Protein AF-A0A7L6AT21-F1 (afdb_monomer)

Solvent-accessible surface area (backbone atoms only — not comparable to full-atom values): 8406 Å² total; per-residue (Å²): 130,91,84,73,61,68,51,71,49,71,44,67,56,90,95,39,78,60,32,42,37,38,29,34,73,83,58,40,43,65,58,49,50,53,49,52,52,54,46,62,78,74,44,88,58,79,69,45,45,76,46,75,61,71,58,35,38,32,45,25,42,60,90,68,45,70,42,62,56,50,51,51,53,48,53,56,49,35,74,77,69,45,91,70,95,58,87,66,86,71,94,51,90,72,42,52,64,39,35,56,63,44,60,68,74,69,82,90,69,86,87,86,84,87,83,89,76,86,86,86,75,92,83,67,84,82,84,78,87,132

Secondary structure (DSSP, 8-state):
-----EEEEEEEETTEEEEEEEEETT--HHHHHHHHHHHHHHS--TTEEEEE-SS-EEEEETT--HHHHHHHHHHHHHHHH-S-------SSTTTHHHHHHH----SSS---------S--TTS------

Structure (mmCIF, N/CA/C/O backbone):
data_AF-A0A7L6AT21-F1
#
_entry.id   AF-A0A7L6AT21-F1
#
loop_
_atom_site.group_PDB
_atom_site.id
_atom_site.type_symbol
_atom_site.label_atom_id
_atom_site.label_alt_id
_atom_site.label_comp_id
_atom_site.label_asym_id
_atom_site.label_entity_id
_atom_site.label_seq_id
_atom_site.pdbx_PDB_ins_code
_atom_site.Cartn_x
_atom_site.Cartn_y
_atom_site.Cartn_z
_atom_site.occupancy
_atom_site.B_iso_or_equiv
_atom_site.auth_seq_id
_atom_site.auth_comp_id
_atom_site.auth_asym_id
_atom_site.auth_atom_id
_atom_site.pdbx_PDB_model_num
ATOM 1 N N . MET A 1 1 ? 10.146 -4.171 -23.781 1.00 57.94 1 MET A N 1
ATOM 2 C CA . MET A 1 1 ? 10.476 -4.384 -22.351 1.00 57.94 1 MET A CA 1
ATOM 3 C C . MET A 1 1 ? 11.071 -3.078 -21.830 1.00 57.94 1 MET A C 1
ATOM 5 O O . MET A 1 1 ? 11.949 -2.560 -22.501 1.00 57.94 1 MET A O 1
ATOM 9 N N . LEU A 1 2 ? 10.577 -2.504 -20.726 1.00 75.44 2 LEU A N 1
ATOM 10 C CA . LEU A 1 2 ? 10.875 -1.112 -20.313 1.00 75.44 2 LEU A CA 1
ATOM 11 C C . LEU A 1 2 ? 12.334 -0.845 -19.867 1.00 75.44 2 LEU A C 1
ATOM 13 O O . LEU A 1 2 ? 12.670 0.288 -19.556 1.00 75.44 2 LEU A O 1
ATOM 17 N N . GLY A 1 3 ? 13.202 -1.861 -19.795 1.00 87.38 3 GLY A N 1
ATOM 18 C CA . GLY A 1 3 ? 14.611 -1.690 -19.401 1.00 87.38 3 GLY A CA 1
ATOM 19 C C . GLY A 1 3 ? 14.826 -1.202 -17.959 1.00 87.38 3 GLY A C 1
ATOM 20 O O . GLY A 1 3 ? 15.920 -0.766 -17.614 1.00 87.38 3 GLY A O 1
ATOM 21 N N . LEU A 1 4 ? 13.791 -1.252 -17.115 1.00 91.44 4 LEU A N 1
ATOM 22 C CA . LEU A 1 4 ? 13.830 -0.743 -15.745 1.00 91.44 4 LEU A CA 1
ATOM 23 C C . LEU A 1 4 ? 14.485 -1.753 -14.795 1.00 91.44 4 LEU A C 1
ATOM 25 O O . LEU A 1 4 ? 14.150 -2.937 -14.807 1.00 91.44 4 LEU A O 1
ATOM 29 N N . SER A 1 5 ? 15.363 -1.266 -13.915 1.00 95.62 5 SER A N 1
ATOM 30 C CA . SER A 1 5 ? 15.920 -2.056 -12.810 1.00 95.62 5 SER A CA 1
ATOM 31 C C . SER A 1 5 ? 15.089 -1.842 -11.548 1.00 95.62 5 SER A C 1
ATOM 33 O O . SER A 1 5 ? 15.218 -0.828 -10.853 1.00 95.62 5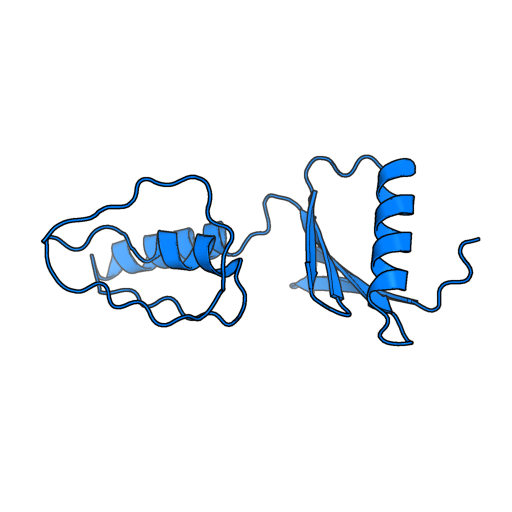 SER A O 1
ATOM 35 N N . LEU A 1 6 ? 14.208 -2.800 -11.267 1.00 96.62 6 LEU A N 1
ATOM 36 C CA . LEU A 1 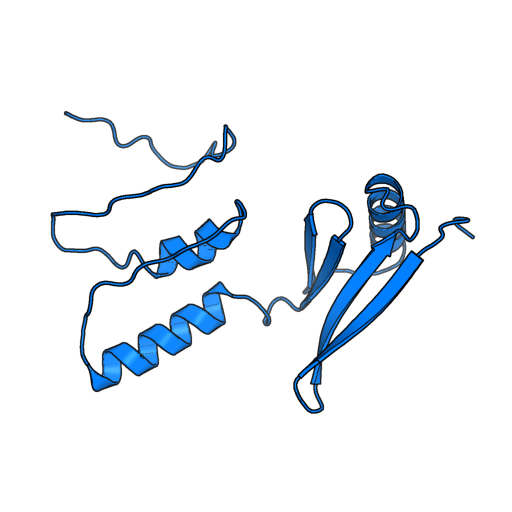6 ? 13.213 -2.721 -10.202 1.00 96.62 6 LEU A CA 1
ATOM 37 C C . LEU A 1 6 ? 13.353 -3.892 -9.229 1.00 96.62 6 LEU A C 1
ATOM 39 O O . LEU A 1 6 ? 13.827 -4.969 -9.586 1.00 96.62 6 LEU A O 1
ATOM 43 N N . ARG A 1 7 ? 12.884 -3.683 -8.003 1.00 97.19 7 ARG A N 1
ATOM 44 C CA . ARG A 1 7 ? 12.583 -4.742 -7.036 1.00 97.19 7 ARG A CA 1
ATOM 45 C C . ARG A 1 7 ? 11.158 -4.547 -6.549 1.00 97.19 7 ARG A C 1
ATOM 47 O O . ARG A 1 7 ? 10.760 -3.419 -6.256 1.00 97.19 7 ARG A O 1
ATOM 54 N N . GLY A 1 8 ? 10.398 -5.625 -6.463 1.00 96.56 8 GLY A N 1
ATOM 55 C CA . GLY A 1 8 ? 9.032 -5.587 -5.969 1.00 96.56 8 GLY A CA 1
ATOM 56 C C . GLY A 1 8 ? 8.712 -6.837 -5.177 1.00 96.56 8 GLY A C 1
ATOM 57 O O . GLY A 1 8 ? 9.289 -7.894 -5.423 1.00 96.56 8 GLY A O 1
ATOM 58 N N . TRP A 1 9 ? 7.831 -6.690 -4.201 1.00 97.56 9 TRP A N 1
ATOM 59 C CA . TRP A 1 9 ? 7.355 -7.789 -3.377 1.00 97.56 9 TRP A CA 1
ATOM 60 C C . TRP A 1 9 ? 5.930 -7.502 -2.919 1.00 97.56 9 TRP A C 1
ATOM 62 O O . TRP A 1 9 ? 5.492 -6.351 -2.851 1.00 97.56 9 TRP A O 1
ATOM 72 N N . LEU A 1 10 ? 5.201 -8.573 -2.633 1.00 96.88 10 LEU A N 1
ATOM 73 C CA . LEU A 1 10 ? 3.952 -8.484 -1.896 1.00 96.88 10 LEU A CA 1
ATOM 74 C C . LEU A 1 10 ? 4.289 -8.349 -0.415 1.00 96.88 10 LEU A C 1
ATOM 76 O O . LEU A 1 10 ? 5.172 -9.038 0.092 1.00 96.88 10 LEU A O 1
ATOM 80 N N . GLU A 1 11 ? 3.594 -7.449 0.257 1.00 96.06 11 GLU A N 1
ATOM 81 C CA . GLU A 1 11 ? 3.644 -7.311 1.703 1.00 96.06 11 GLU A CA 1
ATOM 82 C C . GLU A 1 11 ? 2.605 -8.249 2.300 1.00 96.06 11 GLU A C 1
ATOM 84 O O . GLU A 1 11 ? 1.424 -8.180 1.950 1.00 96.06 11 GLU A O 1
ATOM 89 N N . TRP A 1 12 ? 3.064 -9.146 3.167 1.00 95.00 12 TRP A N 1
ATOM 90 C CA . TRP A 1 12 ? 2.255 -10.215 3.738 1.00 95.00 12 TRP A CA 1
ATOM 91 C C . TRP A 1 12 ? 1.978 -9.952 5.211 1.00 95.00 12 TRP A C 1
ATOM 93 O O . TRP A 1 12 ? 2.850 -9.498 5.954 1.00 95.00 12 TRP A O 1
ATOM 103 N N . VAL A 1 13 ? 0.761 -10.271 5.634 1.00 91.38 13 VAL A N 1
ATOM 104 C CA . VAL A 1 13 ? 0.382 -10.367 7.043 1.00 91.38 13 VAL A CA 1
ATOM 105 C C . VAL A 1 13 ? -0.277 -11.722 7.213 1.00 91.38 13 VAL A C 1
ATOM 107 O O . VAL A 1 13 ? -1.329 -11.966 6.626 1.00 91.38 13 VAL A O 1
ATOM 110 N N . GLU A 1 14 ? 0.363 -12.593 7.993 1.00 93.56 14 GLU A N 1
ATOM 111 C CA . GLU A 1 14 ? -0.020 -14.006 8.089 1.00 93.56 14 GLU A CA 1
ATOM 112 C C . GLU A 1 14 ? -0.102 -14.620 6.677 1.00 93.56 14 GLU A C 1
ATOM 114 O O . GLU A 1 14 ? 0.846 -14.493 5.900 1.00 93.56 14 GLU A O 1
ATOM 119 N N . ASP A 1 15 ? -1.238 -15.219 6.324 1.00 94.88 15 ASP A N 1
ATOM 120 C CA . ASP A 1 15 ? -1.466 -15.865 5.029 1.00 94.88 15 ASP A CA 1
ATOM 121 C C . ASP A 1 15 ? -2.043 -14.913 3.961 1.00 94.88 15 ASP A C 1
ATOM 123 O O . ASP A 1 15 ? -2.390 -15.338 2.856 1.00 94.88 15 ASP A O 1
ATOM 127 N N . TYR A 1 16 ? -2.154 -13.614 4.259 1.00 92.44 16 TYR A N 1
ATOM 128 C CA . TYR A 1 16 ? -2.768 -12.630 3.368 1.00 92.44 16 TYR A CA 1
ATOM 129 C C . TYR A 1 16 ? -1.724 -11.732 2.705 1.00 92.44 16 TYR A C 1
ATOM 131 O O . TYR A 1 16 ? -0.995 -10.996 3.372 1.00 92.44 16 TYR A O 1
ATOM 139 N N . ALA A 1 17 ? -1.717 -11.717 1.371 1.00 93.69 17 ALA A N 1
ATOM 140 C CA . ALA A 1 17 ? -1.032 -10.688 0.597 1.00 93.69 17 ALA A CA 1
ATOM 141 C C . ALA A 1 17 ? -1.833 -9.382 0.678 1.00 93.69 17 ALA A C 1
ATOM 143 O O . ALA A 1 17 ? -2.936 -9.277 0.141 1.00 93.69 17 ALA A O 1
ATOM 144 N N . VAL A 1 18 ? -1.286 -8.386 1.369 1.00 94.50 18 VAL A N 1
ATOM 145 C CA . VAL A 1 18 ? -2.011 -7.165 1.732 1.00 94.50 18 VAL A CA 1
ATOM 146 C C . VAL A 1 18 ? -1.879 -6.089 0.658 1.00 94.50 18 VAL A C 1
ATOM 148 O O . VAL A 1 18 ? -2.864 -5.439 0.313 1.00 94.50 18 VAL A O 1
ATOM 151 N N . TYR A 1 19 ? -0.673 -5.868 0.131 1.00 95.50 19 TYR A N 1
ATOM 152 C CA . TYR A 1 19 ? -0.440 -4.914 -0.955 1.00 95.50 19 TYR A CA 1
ATOM 153 C C . TYR A 1 19 ? 0.864 -5.201 -1.704 1.00 95.50 19 TYR A C 1
ATOM 155 O O . TYR A 1 19 ? 1.760 -5.861 -1.186 1.00 95.50 19 TYR A O 1
ATOM 163 N N . LEU A 1 20 ? 0.983 -4.681 -2.926 1.00 96.62 20 LEU A N 1
ATOM 164 C CA . LEU A 1 20 ? 2.219 -4.730 -3.710 1.00 96.62 20 LEU A CA 1
ATOM 165 C C . LEU A 1 20 ? 3.047 -3.477 -3.441 1.00 96.62 20 LEU A C 1
ATOM 167 O O . LEU A 1 20 ? 2.509 -2.367 -3.464 1.00 96.62 20 LEU A O 1
ATOM 171 N N . VAL A 1 21 ? 4.358 -3.636 -3.276 1.00 97.50 21 VAL A N 1
ATOM 172 C CA . VAL A 1 21 ? 5.313 -2.526 -3.277 1.00 97.50 21 VAL A CA 1
ATOM 173 C C . VAL A 1 21 ? 6.402 -2.756 -4.317 1.00 97.50 21 VAL A C 1
ATOM 175 O O . VAL A 1 21 ? 6.880 -3.870 -4.515 1.00 97.50 21 VAL A O 1
ATOM 178 N N . VAL A 1 22 ? 6.796 -1.680 -4.991 1.00 97.75 22 VAL A N 1
ATOM 179 C CA . VAL A 1 22 ? 7.858 -1.655 -5.992 1.00 97.75 22 VAL A CA 1
ATOM 180 C C . VAL A 1 22 ? 8.776 -0.465 -5.735 1.00 97.75 22 VAL A C 1
ATOM 182 O O . VAL A 1 22 ? 8.332 0.646 -5.428 1.00 97.75 22 VAL A O 1
ATOM 185 N N . LYS A 1 23 ? 10.081 -0.702 -5.869 1.00 97.75 23 LYS A N 1
ATOM 186 C CA . LYS A 1 23 ? 11.139 0.302 -5.746 1.00 97.75 23 LYS A CA 1
ATOM 187 C C . LYS A 1 23 ? 12.108 0.194 -6.920 1.00 97.75 23 LYS A C 1
ATOM 189 O O . LYS A 1 23 ? 12.398 -0.902 -7.396 1.00 97.75 23 LYS A O 1
ATOM 194 N N . SER A 1 24 ? 12.658 1.326 -7.345 1.00 97.25 24 SER A N 1
ATOM 195 C CA . SER A 1 24 ? 13.785 1.374 -8.276 1.00 97.25 24 SER A CA 1
ATOM 196 C C . SER A 1 24 ? 15.073 1.009 -7.544 1.00 97.25 24 SER A C 1
ATOM 198 O O . SER A 1 24 ? 15.337 1.486 -6.429 1.00 97.25 24 SER A O 1
ATOM 200 N N . ASN A 1 25 ? 15.894 0.160 -8.161 1.00 96.75 25 ASN A N 1
ATOM 201 C CA . ASN A 1 25 ? 17.226 -0.177 -7.650 1.00 96.75 25 ASN A CA 1
ATOM 202 C C . ASN A 1 25 ? 18.195 1.001 -7.786 1.00 96.75 25 ASN A C 1
ATOM 204 O O . ASN A 1 25 ? 19.056 1.178 -6.932 1.00 96.75 25 ASN A O 1
ATOM 208 N N . ALA A 1 26 ? 17.984 1.864 -8.782 1.00 94.62 26 ALA A N 1
ATOM 209 C CA . ALA A 1 26 ? 18.725 3.112 -8.948 1.00 94.62 26 ALA A CA 1
ATOM 210 C C . ALA A 1 26 ? 18.202 4.251 -8.048 1.00 94.62 26 ALA A C 1
ATOM 212 O O . ALA A 1 26 ? 18.729 5.356 -8.080 1.00 94.62 26 ALA A O 1
ATOM 213 N N . SER A 1 27 ? 17.154 4.003 -7.254 1.00 92.69 27 SER A N 1
ATOM 214 C CA . SER A 1 27 ? 16.469 5.011 -6.435 1.00 92.69 27 SER A CA 1
ATOM 215 C C . SER A 1 27 ? 15.947 6.225 -7.201 1.00 92.69 27 SER A C 1
ATOM 217 O O . SER A 1 27 ? 15.845 7.312 -6.639 1.00 92.69 27 SER A O 1
ATOM 219 N N . ARG A 1 28 ? 15.553 6.013 -8.460 1.00 92.38 28 ARG A N 1
ATOM 220 C CA . ARG A 1 28 ? 14.973 7.036 -9.335 1.00 92.38 28 ARG A CA 1
ATOM 221 C C . ARG A 1 28 ? 13.443 6.954 -9.325 1.00 92.38 28 ARG A C 1
ATOM 223 O O . ARG A 1 28 ? 12.898 5.945 -9.784 1.00 92.38 28 ARG A O 1
ATOM 230 N N . PRO A 1 29 ? 12.727 7.962 -8.799 1.00 92.50 29 PRO A N 1
ATOM 231 C CA . PRO A 1 29 ? 11.263 7.990 -8.822 1.00 92.50 29 PRO A CA 1
ATOM 232 C C . PRO A 1 29 ? 10.669 7.956 -10.239 1.00 92.50 29 PRO A C 1
ATOM 234 O O . PRO A 1 29 ? 9.556 7.468 -10.427 1.00 92.50 29 PRO A O 1
ATOM 237 N N . GLU A 1 30 ? 11.408 8.426 -11.242 1.00 95.12 30 GLU A N 1
ATOM 238 C CA . GLU A 1 30 ? 11.003 8.457 -12.651 1.00 95.12 30 GLU A CA 1
ATOM 239 C C . GLU A 1 30 ? 10.816 7.041 -13.215 1.00 95.12 30 GLU A C 1
ATOM 241 O O . GLU A 1 30 ? 9.894 6.804 -13.995 1.00 95.12 30 GLU A O 1
ATOM 246 N N . ASP A 1 31 ? 11.632 6.078 -12.769 1.00 95.94 31 ASP A N 1
ATOM 247 C CA . ASP A 1 31 ? 11.473 4.664 -13.135 1.00 95.94 31 ASP A CA 1
ATOM 248 C C . ASP A 1 31 ? 10.111 4.132 -12.648 1.00 95.94 31 ASP A C 1
ATOM 250 O O . ASP A 1 31 ? 9.441 3.360 -13.335 1.00 95.94 31 ASP A O 1
ATOM 254 N N . LEU A 1 32 ? 9.668 4.569 -11.463 1.00 96.88 32 LEU A N 1
ATOM 255 C CA . LEU A 1 32 ? 8.386 4.165 -10.879 1.00 96.88 32 LEU A CA 1
ATOM 256 C C . LEU A 1 32 ? 7.198 4.859 -11.551 1.00 96.88 32 LEU A C 1
ATOM 258 O O . LEU A 1 32 ? 6.132 4.258 -11.673 1.00 96.88 32 LEU A O 1
ATOM 262 N N . GLN A 1 33 ? 7.377 6.096 -12.017 1.00 96.06 33 GLN A N 1
ATOM 263 C CA . GLN A 1 33 ? 6.372 6.795 -12.821 1.00 96.06 33 GLN A CA 1
ATOM 264 C C . GLN A 1 33 ? 6.159 6.107 -14.170 1.00 96.06 33 GLN A C 1
ATOM 266 O O . GLN A 1 33 ? 5.013 5.897 -14.566 1.00 96.06 33 GLN A O 1
ATOM 271 N N . GLN A 1 34 ? 7.245 5.705 -14.838 1.00 96.12 34 GLN A N 1
ATOM 272 C CA . GLN A 1 34 ? 7.17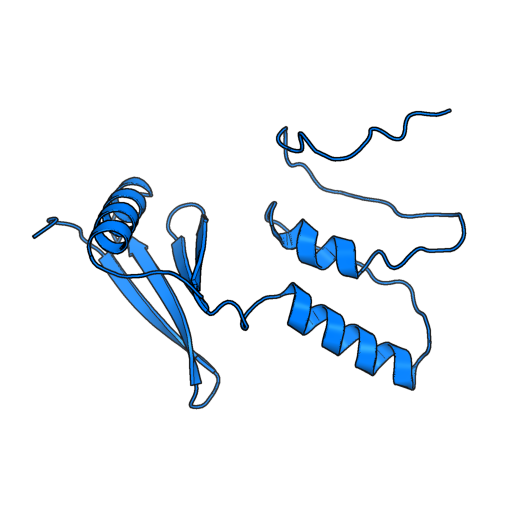8 4.940 -16.086 1.00 96.12 34 GLN A CA 1
ATOM 273 C C . GLN A 1 34 ? 6.488 3.592 -15.878 1.00 96.12 34 GLN A C 1
ATOM 275 O O . GLN A 1 34 ? 5.600 3.232 -16.650 1.00 96.12 34 GLN A O 1
ATOM 280 N N . LEU A 1 35 ? 6.831 2.879 -14.798 1.00 95.81 35 LEU A N 1
ATOM 281 C CA . LEU A 1 35 ? 6.130 1.651 -14.431 1.00 95.81 35 LEU A CA 1
ATOM 282 C C . LEU A 1 35 ? 4.630 1.903 -14.217 1.00 95.81 35 LEU A C 1
ATOM 284 O O . LEU A 1 35 ? 3.809 1.181 -14.771 1.00 95.81 35 LEU A O 1
ATOM 288 N N . LEU A 1 36 ? 4.260 2.914 -13.427 1.00 95.94 36 LEU A N 1
ATOM 289 C CA . LEU A 1 36 ? 2.856 3.216 -13.144 1.00 95.94 36 LEU A CA 1
ATOM 290 C C . LEU A 1 36 ? 2.073 3.563 -14.416 1.00 95.94 36 LEU A C 1
ATOM 292 O O . LEU A 1 36 ? 0.917 3.163 -14.549 1.00 95.94 36 LEU A O 1
ATOM 296 N N . HIS A 1 37 ? 2.685 4.300 -15.341 1.00 95.69 37 HIS A N 1
ATOM 297 C CA . HIS A 1 37 ? 2.070 4.609 -16.625 1.00 95.69 37 HIS A CA 1
ATOM 298 C C . HIS A 1 37 ? 1.785 3.329 -17.419 1.00 95.69 37 HIS A C 1
ATOM 300 O O . HIS A 1 37 ? 0.634 3.091 -17.772 1.00 95.69 37 HIS A O 1
ATOM 306 N N . ALA A 1 38 ? 2.781 2.451 -17.563 1.00 95.50 38 ALA A N 1
ATOM 307 C CA . ALA A 1 38 ? 2.606 1.172 -18.247 1.00 95.50 38 ALA A CA 1
ATOM 308 C C . ALA A 1 38 ? 1.557 0.269 -17.568 1.00 95.50 38 ALA A C 1
ATOM 310 O O . ALA A 1 38 ? 0.764 -0.378 -18.248 1.00 95.50 38 ALA A O 1
ATOM 311 N N . LEU A 1 39 ? 1.503 0.240 -16.229 1.00 94.31 39 LEU A N 1
ATOM 312 C CA . LEU A 1 39 ? 0.488 -0.527 -15.495 1.00 94.31 39 LEU A CA 1
ATOM 313 C C . LEU A 1 39 ? -0.930 -0.015 -15.774 1.00 94.31 39 LEU A C 1
ATOM 315 O O . LEU A 1 39 ? -1.838 -0.818 -15.938 1.00 94.31 39 LEU A O 1
ATOM 319 N N . ARG A 1 40 ? -1.123 1.306 -15.867 1.00 95.06 40 ARG A N 1
ATOM 320 C CA . ARG A 1 40 ? -2.433 1.909 -16.173 1.00 95.06 40 ARG A CA 1
ATOM 321 C C . ARG A 1 40 ? -2.911 1.639 -17.596 1.00 95.06 40 ARG A C 1
ATOM 323 O O . ARG A 1 40 ? -4.111 1.652 -17.831 1.00 95.06 40 ARG A O 1
ATOM 330 N N . GLU A 1 41 ? -1.991 1.440 -18.531 1.00 95.31 41 GLU A N 1
ATOM 331 C CA . GLU A 1 41 ? -2.328 1.101 -19.917 1.00 95.31 41 GLU A CA 1
ATOM 332 C C . GLU A 1 41 ? -2.638 -0.387 -20.102 1.00 95.31 41 GLU A C 1
ATOM 334 O O . GLU A 1 41 ? -3.314 -0.763 -21.055 1.00 95.31 41 GLU A O 1
ATOM 339 N N . THR A 1 42 ? -2.136 -1.238 -19.203 1.00 93.94 42 THR A N 1
ATOM 340 C CA . THR A 1 42 ? -2.192 -2.701 -19.353 1.00 93.94 42 THR A CA 1
ATOM 341 C C . THR A 1 42 ? -3.172 -3.386 -18.409 1.00 93.94 42 THR A C 1
ATOM 343 O O . THR A 1 42 ? -3.642 -4.476 -18.728 1.00 93.94 42 THR A O 1
ATOM 346 N N . LEU A 1 43 ? -3.489 -2.778 -17.265 1.00 94.31 43 LEU A N 1
ATOM 347 C CA . LEU A 1 43 ? -4.329 -3.362 -16.224 1.00 94.31 43 LEU A CA 1
ATOM 348 C C . LEU A 1 43 ? -5.456 -2.406 -15.833 1.00 94.31 43 LEU A C 1
ATOM 350 O O . LEU A 1 43 ? -5.253 -1.196 -15.727 1.00 94.31 43 LEU A O 1
ATOM 354 N N . ASP A 1 44 ? -6.625 -2.969 -15.525 1.00 94.50 44 ASP A N 1
ATOM 355 C CA . ASP A 1 44 ? -7.641 -2.239 -14.774 1.00 94.50 44 ASP A CA 1
ATOM 356 C C . ASP A 1 44 ? -7.200 -2.142 -13.308 1.00 94.50 44 ASP A C 1
ATOM 358 O O . ASP A 1 44 ? -7.080 -3.143 -12.603 1.00 94.50 44 ASP A O 1
ATOM 362 N N . LEU A 1 45 ? -6.915 -0.918 -12.867 1.00 94.50 45 LEU A N 1
ATOM 363 C CA . LEU A 1 45 ? -6.498 -0.617 -11.497 1.00 94.50 45 LEU A CA 1
ATOM 364 C C . LEU A 1 45 ? -7.669 -0.123 -10.632 1.00 94.50 45 LEU A C 1
ATOM 366 O O . LEU A 1 45 ? -7.442 0.410 -9.542 1.00 94.50 45 LEU A O 1
ATOM 370 N N . HIS A 1 46 ? -8.914 -0.263 -11.096 1.00 95.12 46 HIS A N 1
ATOM 371 C CA . HIS A 1 46 ? -10.089 0.004 -10.275 1.00 95.12 46 HIS A CA 1
ATOM 372 C C . HIS A 1 46 ? -10.094 -0.883 -9.016 1.00 95.12 46 HIS A C 1
ATOM 374 O O . HIS A 1 46 ? -9.736 -2.059 -9.053 1.00 95.12 46 HIS A O 1
ATOM 380 N N . GLY A 1 47 ? -10.490 -0.316 -7.874 1.00 94.12 47 GLY A N 1
ATOM 381 C CA . GLY A 1 47 ? -10.439 -1.004 -6.580 1.00 94.12 47 GLY A CA 1
ATOM 382 C C . GLY A 1 47 ? -9.059 -0.996 -5.912 1.00 94.12 47 GLY A C 1
ATOM 383 O O . GLY A 1 47 ? -8.911 -1.559 -4.823 1.00 94.12 47 GLY A O 1
ATOM 384 N N . PHE A 1 48 ? -8.056 -0.368 -6.538 1.00 94.50 48 PHE A N 1
ATOM 385 C CA . PHE A 1 48 ? -6.738 -0.161 -5.953 1.00 94.50 48 PHE A CA 1
ATOM 386 C C . PHE A 1 48 ? -6.439 1.320 -5.735 1.00 94.50 48 PHE A C 1
ATOM 388 O O . PHE A 1 48 ? -6.443 2.156 -6.642 1.00 94.50 48 PHE A O 1
ATOM 395 N N . TYR A 1 49 ? -6.019 1.621 -4.519 1.00 92.19 49 TYR A N 1
ATOM 396 C CA . TYR A 1 49 ? -5.367 2.856 -4.170 1.00 92.19 49 TYR A CA 1
ATOM 397 C C . TYR A 1 49 ? -3.867 2.794 -4.491 1.00 92.19 49 TYR A C 1
ATOM 399 O O . TYR A 1 49 ? -3.113 1.964 -3.980 1.00 92.19 49 TYR A O 1
ATOM 407 N N . ILE A 1 50 ? -3.412 3.745 -5.303 1.00 94.25 50 ILE A N 1
ATOM 408 C CA . ILE A 1 50 ? -2.011 3.861 -5.711 1.00 94.25 50 ILE A CA 1
ATOM 409 C C . ILE A 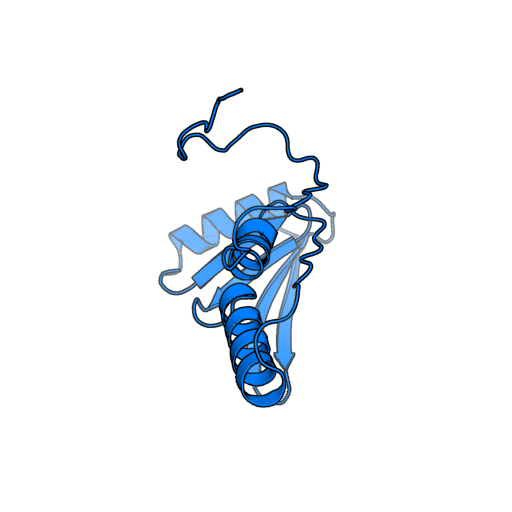1 50 ? -1.317 4.915 -4.847 1.00 94.25 50 ILE A C 1
ATOM 411 O O . ILE A 1 50 ? -1.694 6.094 -4.830 1.00 94.25 50 ILE A O 1
ATOM 415 N N . HIS A 1 51 ? -0.268 4.502 -4.141 1.00 91.62 51 HIS A N 1
ATOM 416 C CA . HIS A 1 51 ? 0.575 5.366 -3.329 1.00 91.62 51 HIS A CA 1
ATOM 417 C C . HIS A 1 51 ? 1.972 5.481 -3.932 1.00 91.62 51 HIS A C 1
ATOM 419 O O . HIS A 1 51 ? 2.654 4.481 -4.112 1.00 91.62 51 HIS A O 1
ATOM 425 N N . MET A 1 52 ? 2.432 6.705 -4.183 1.00 91.00 52 MET A N 1
ATOM 426 C CA . MET A 1 52 ? 3.795 6.960 -4.636 1.00 91.00 52 MET A CA 1
ATOM 427 C C . MET A 1 52 ? 4.426 8.058 -3.782 1.00 91.00 52 MET A C 1
ATOM 429 O O . MET A 1 52 ? 3.826 9.120 -3.603 1.00 91.00 52 MET A O 1
ATOM 433 N N . ASN A 1 53 ? 5.611 7.790 -3.234 1.00 88.94 53 ASN A N 1
ATOM 434 C CA . ASN A 1 53 ? 6.379 8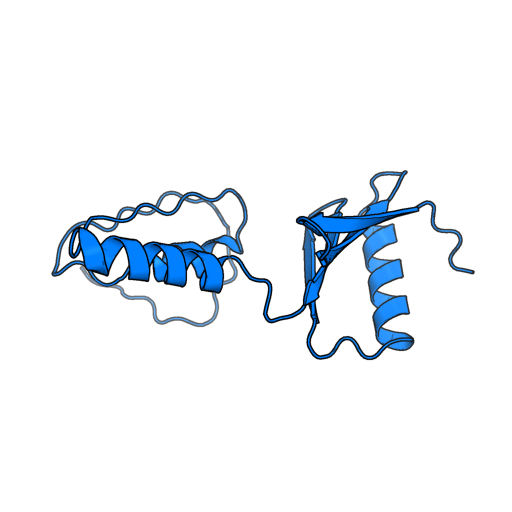.750 -2.444 1.00 88.94 53 ASN A CA 1
ATOM 435 C C . ASN A 1 53 ? 7.882 8.455 -2.560 1.00 88.94 53 ASN A C 1
ATOM 437 O O . ASN A 1 53 ? 8.362 7.465 -2.007 1.00 88.94 53 ASN A O 1
ATOM 441 N N . GLY A 1 54 ? 8.621 9.304 -3.278 1.00 91.50 54 GLY A N 1
ATOM 442 C CA . GLY A 1 54 ? 10.036 9.069 -3.571 1.00 91.50 54 GLY A CA 1
ATOM 443 C C . GLY A 1 54 ? 10.260 7.714 -4.253 1.00 91.50 54 GLY A C 1
ATOM 444 O O . GLY A 1 54 ? 9.519 7.337 -5.159 1.00 91.50 54 GLY A O 1
ATOM 445 N N . ASN A 1 55 ? 11.254 6.953 -3.786 1.00 95.44 55 ASN A N 1
ATOM 446 C CA . ASN A 1 55 ? 11.547 5.602 -4.274 1.00 95.44 55 ASN A CA 1
ATOM 447 C C . ASN A 1 55 ? 10.612 4.532 -3.666 1.00 95.44 55 ASN A C 1
ATOM 449 O O . ASN A 1 55 ? 11.068 3.552 -3.067 1.00 95.44 55 ASN A O 1
ATOM 453 N N . ASN A 1 56 ? 9.301 4.750 -3.746 1.00 95.56 56 ASN A N 1
ATOM 454 C CA . ASN A 1 56 ? 8.303 3.811 -3.249 1.00 95.56 56 ASN A CA 1
ATOM 455 C C . ASN A 1 56 ? 6.989 3.962 -4.017 1.00 95.56 56 ASN A C 1
ATOM 457 O O . ASN A 1 56 ? 6.291 4.962 -3.843 1.00 95.56 56 ASN A O 1
ATOM 461 N N . LEU A 1 57 ? 6.636 2.952 -4.810 1.00 96.81 57 LEU A N 1
ATOM 462 C CA . LEU A 1 57 ? 5.327 2.791 -5.438 1.00 96.81 57 LEU A CA 1
ATOM 463 C C . LEU A 1 57 ? 4.614 1.627 -4.753 1.00 96.81 57 LEU A C 1
ATOM 465 O O . LEU A 1 57 ? 5.179 0.546 -4.655 1.00 96.81 57 LEU A O 1
ATOM 469 N N . ALA A 1 58 ? 3.393 1.834 -4.279 1.00 96.38 58 ALA A N 1
ATOM 470 C CA . ALA A 1 58 ? 2.580 0.795 -3.671 1.00 96.38 58 ALA A CA 1
ATOM 471 C C . ALA A 1 58 ? 1.171 0.786 -4.265 1.00 96.38 58 ALA A C 1
ATOM 473 O O . ALA A 1 58 ? 0.579 1.845 -4.483 1.00 96.38 58 ALA A O 1
ATOM 474 N N . LEU A 1 59 ? 0.648 -0.411 -4.515 1.00 96.12 59 LEU A N 1
ATOM 475 C CA . LEU A 1 59 ? -0.717 -0.650 -4.971 1.00 96.12 59 LEU A CA 1
ATOM 476 C C . LEU A 1 59 ? -1.441 -1.390 -3.850 1.00 96.12 59 LEU A C 1
ATOM 478 O O . LEU A 1 59 ? -1.126 -2.545 -3.563 1.00 96.12 59 LEU A O 1
ATOM 482 N N . LEU A 1 60 ? -2.370 -0.700 -3.196 1.00 94.94 60 LEU A N 1
ATOM 483 C CA . LEU A 1 60 ? -3.133 -1.203 -2.063 1.00 94.94 60 LEU A CA 1
ATOM 484 C C . LEU A 1 60 ? -4.581 -1.423 -2.507 1.00 94.94 60 LEU A C 1
ATOM 486 O O . LEU A 1 60 ? -5.144 -0.507 -3.096 1.00 94.94 60 LEU A O 1
ATOM 490 N N . PRO A 1 61 ? -5.217 -2.561 -2.210 1.00 94.38 61 PRO A N 1
ATOM 491 C CA . PRO A 1 61 ? -6.661 -2.696 -2.376 1.00 94.38 61 PRO A CA 1
ATOM 492 C C . PRO A 1 61 ? -7.406 -1.652 -1.527 1.00 94.38 61 PRO A C 1
ATOM 494 O O . PRO A 1 61 ? -7.009 -1.392 -0.390 1.00 94.38 61 PRO A O 1
ATOM 497 N N . ASP A 1 62 ? -8.506 -1.089 -2.028 1.00 91.38 62 ASP A N 1
ATOM 498 C CA . ASP A 1 62 ? -9.289 -0.048 -1.334 1.00 91.38 62 ASP A CA 1
ATOM 499 C C . ASP A 1 62 ? -9.692 -0.388 0.123 1.00 91.38 62 ASP A C 1
ATOM 501 O O . ASP A 1 62 ? -9.637 0.503 0.988 1.00 91.38 62 ASP A O 1
ATOM 505 N N . PRO A 1 63 ? -10.041 -1.650 0.464 1.00 90.25 63 PRO A N 1
ATOM 506 C CA . PRO A 1 63 ? -10.323 -2.029 1.850 1.00 90.25 63 PRO A CA 1
ATOM 507 C C . PRO A 1 63 ? -9.129 -1.836 2.800 1.00 90.25 63 PRO A C 1
ATOM 509 O O . PRO A 1 63 ? -9.318 -1.592 3.994 1.00 90.25 63 PRO A O 1
ATOM 512 N N . VAL A 1 64 ? -7.897 -1.901 2.289 1.00 90.06 64 VAL A N 1
ATOM 513 C CA . VAL A 1 64 ? -6.667 -1.755 3.073 1.00 90.06 64 VAL A CA 1
ATOM 514 C C . VAL A 1 64 ? -6.306 -0.277 3.186 1.00 90.06 64 VAL A C 1
ATOM 516 O O . VAL A 1 64 ? -5.553 0.282 2.387 1.00 90.06 64 VAL A O 1
ATOM 519 N N . ASN A 1 65 ? -6.805 0.390 4.228 1.00 87.38 65 ASN A N 1
ATOM 520 C CA . ASN A 1 65 ? -6.428 1.775 4.494 1.00 87.38 65 ASN A CA 1
ATOM 521 C C . ASN A 1 65 ? -6.328 2.111 5.989 1.00 87.38 65 ASN A C 1
ATOM 523 O O . ASN A 1 65 ? -7.070 1.617 6.839 1.00 87.38 65 ASN A O 1
ATOM 527 N N . LYS A 1 66 ? -5.401 3.025 6.307 1.00 84.56 66 LYS A N 1
ATOM 528 C CA . LYS A 1 66 ? -5.107 3.442 7.689 1.00 84.56 66 LYS A CA 1
ATOM 529 C C . LYS A 1 66 ? -6.299 4.105 8.379 1.00 84.56 66 LYS A C 1
ATOM 531 O O . LYS A 1 66 ? -6.417 4.005 9.594 1.00 84.56 66 LYS A O 1
ATOM 536 N N . ARG A 1 67 ? -7.170 4.789 7.628 1.00 84.25 67 ARG A N 1
ATOM 537 C CA . ARG A 1 67 ? -8.357 5.455 8.183 1.00 84.25 67 ARG A CA 1
ATOM 538 C C . ARG A 1 67 ? -9.331 4.427 8.760 1.00 84.25 67 ARG A C 1
ATOM 540 O O . ARG A 1 67 ? -9.765 4.607 9.891 1.00 84.25 67 ARG A O 1
ATOM 547 N N . ALA A 1 68 ? -9.648 3.373 8.010 1.00 86.56 68 ALA A N 1
ATOM 548 C CA . ALA A 1 68 ? -10.559 2.319 8.446 1.00 86.56 68 ALA A CA 1
ATOM 549 C C . ALA A 1 68 ? -10.017 1.590 9.684 1.00 86.56 68 ALA A C 1
ATOM 551 O O . ALA A 1 68 ? -10.730 1.453 10.675 1.00 86.56 68 ALA A O 1
ATOM 552 N N . ALA A 1 69 ? -8.730 1.226 9.672 1.00 88.75 69 ALA A N 1
ATOM 553 C CA . ALA A 1 69 ? -8.082 0.598 10.823 1.00 88.75 69 ALA A CA 1
ATOM 554 C C . ALA A 1 69 ? -8.135 1.488 12.080 1.00 88.75 69 ALA A C 1
ATOM 556 O O . ALA A 1 69 ? -8.490 1.029 13.164 1.00 88.75 69 ALA A O 1
ATOM 557 N N . ALA A 1 70 ? -7.843 2.782 11.937 1.00 88.19 70 ALA A N 1
ATOM 558 C CA . ALA A 1 70 ? -7.894 3.735 13.044 1.00 88.19 70 ALA A CA 1
ATOM 559 C C . ALA A 1 70 ? -9.303 3.943 13.595 1.00 88.19 70 ALA A C 1
ATOM 561 O O . ALA A 1 70 ? -9.485 4.009 14.809 1.00 88.19 70 ALA A O 1
ATOM 562 N N . ALA A 1 71 ? -10.294 4.037 12.704 1.00 87.94 71 ALA A N 1
ATOM 563 C CA . ALA A 1 71 ? -11.691 4.169 13.084 1.00 87.94 71 ALA A CA 1
ATOM 564 C C . ALA A 1 71 ? -12.150 2.961 13.911 1.00 87.94 71 ALA A C 1
ATOM 566 O O . ALA A 1 71 ? -12.826 3.138 14.922 1.00 87.94 71 ALA A O 1
ATOM 567 N N . GLU A 1 72 ? -11.731 1.750 13.537 1.00 92.56 72 GLU A N 1
ATOM 568 C CA . GLU A 1 72 ? -12.065 0.538 14.284 1.00 92.56 72 GLU A CA 1
ATOM 569 C C . GLU A 1 72 ? -11.375 0.486 15.653 1.00 92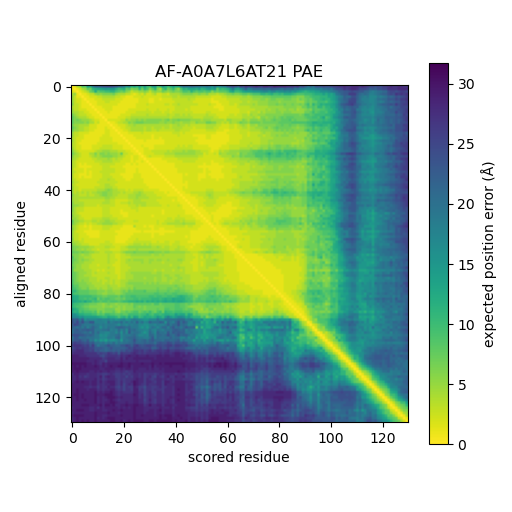.56 72 GLU A C 1
ATOM 571 O O . GLU A 1 72 ? -12.020 0.168 16.655 1.00 92.56 72 GLU A O 1
ATOM 576 N N . ILE A 1 73 ? -10.092 0.857 15.727 1.00 91.81 73 ILE A N 1
ATOM 577 C CA . ILE A 1 73 ? -9.373 0.967 17.006 1.00 91.81 73 ILE A CA 1
ATOM 578 C C . ILE A 1 73 ? -10.082 1.965 17.925 1.00 91.81 73 ILE A C 1
ATOM 580 O O . ILE A 1 73 ? -10.349 1.655 19.087 1.00 91.81 73 ILE A O 1
ATOM 584 N N . LEU A 1 74 ? -10.442 3.140 17.401 1.00 90.81 74 LEU A N 1
ATOM 585 C CA . LEU A 1 74 ? -11.134 4.165 18.173 1.00 90.81 74 LEU A CA 1
ATOM 586 C C . LEU A 1 74 ? -12.519 3.691 18.621 1.00 90.81 74 LEU A C 1
ATOM 588 O O . LEU A 1 74 ? -12.874 3.879 19.781 1.00 90.81 74 LEU A O 1
ATOM 592 N N . ARG A 1 75 ? -13.279 3.020 17.748 1.00 93.62 75 ARG A N 1
ATOM 593 C CA . ARG A 1 75 ? -14.593 2.457 18.086 1.00 93.62 75 ARG A CA 1
ATOM 594 C C . ARG A 1 75 ? -14.495 1.469 19.251 1.00 93.62 75 ARG A C 1
ATOM 596 O O . ARG A 1 75 ? -15.270 1.579 20.200 1.00 93.62 75 ARG A O 1
ATOM 603 N N . ARG A 1 76 ? -13.539 0.532 19.201 1.00 94.62 76 ARG A N 1
ATOM 604 C CA . ARG A 1 76 ? -13.302 -0.448 20.279 1.00 94.62 76 ARG A CA 1
ATOM 605 C C . ARG A 1 76 ? -12.878 0.235 21.573 1.00 94.62 76 ARG A C 1
ATOM 607 O O . ARG A 1 76 ? -13.429 -0.064 22.626 1.00 94.62 76 ARG A O 1
ATOM 614 N N . HIS A 1 77 ? -11.953 1.187 21.487 1.00 93.06 77 HIS A N 1
ATOM 615 C CA . HIS A 1 77 ? -11.482 1.932 22.648 1.00 93.06 77 HIS A CA 1
ATOM 616 C C . HIS A 1 77 ? -12.613 2.739 23.302 1.00 93.06 77 HIS A C 1
ATOM 618 O O . HIS A 1 77 ? -12.782 2.706 24.519 1.00 93.06 77 HIS A O 1
ATOM 624 N N . THR A 1 78 ? -13.424 3.441 22.506 1.00 93.06 78 THR A N 1
ATOM 625 C CA . THR A 1 78 ? -14.554 4.233 23.005 1.00 93.06 78 THR A CA 1
ATOM 626 C C . THR A 1 78 ? -15.632 3.373 23.654 1.00 93.06 78 THR A C 1
ATOM 628 O O . THR A 1 78 ? -16.239 3.818 24.625 1.00 93.06 78 THR A O 1
ATOM 631 N N . ALA A 1 79 ? -15.847 2.143 23.182 1.00 95.00 79 ALA A N 1
ATOM 632 C CA . ALA A 1 79 ? -16.799 1.225 23.805 1.00 95.00 79 ALA A CA 1
ATOM 633 C C . ALA A 1 79 ? -16.404 0.829 25.242 1.00 95.00 79 ALA A C 1
ATOM 635 O O . ALA A 1 79 ? -17.284 0.587 26.061 1.00 95.00 79 ALA A O 1
ATOM 636 N N . VAL A 1 80 ? -15.103 0.786 25.551 1.00 96.94 80 VAL A N 1
ATOM 637 C CA . VAL A 1 80 ? -14.591 0.380 26.873 1.00 96.94 80 VAL A CA 1
ATOM 638 C C . VAL A 1 80 ? -14.329 1.582 27.784 1.00 96.94 80 VAL A C 1
ATOM 640 O O . VAL A 1 80 ? -14.616 1.530 28.976 1.00 96.94 80 VAL A O 1
ATOM 643 N N . HIS A 1 81 ? -13.796 2.675 27.235 1.00 93.44 81 HIS A N 1
ATOM 644 C CA . HIS A 1 81 ? -13.269 3.801 28.019 1.00 93.44 81 HIS A CA 1
ATOM 645 C C . HIS A 1 81 ? -14.047 5.110 27.830 1.00 93.44 81 HIS A C 1
ATOM 647 O O . HIS A 1 81 ? -13.700 6.129 28.425 1.00 93.44 81 HIS A O 1
ATOM 653 N N . GLY A 1 82 ? -15.080 5.117 26.985 1.00 90.69 82 GLY A N 1
ATOM 654 C CA . GLY A 1 82 ? -15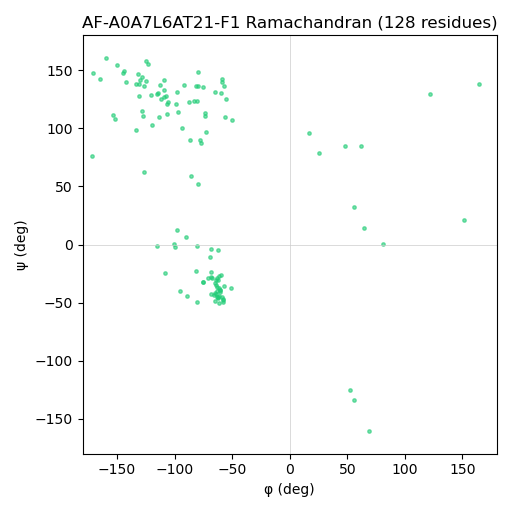.771 6.342 26.599 1.00 90.69 82 GLY A CA 1
ATOM 655 C C . GLY A 1 82 ? -14.904 7.258 25.728 1.00 90.69 82 GLY A C 1
ATOM 656 O O . GLY A 1 82 ? -13.950 6.840 25.065 1.00 90.69 82 GLY A O 1
ATOM 657 N N . ARG A 1 83 ? -15.272 8.540 25.664 1.00 88.50 83 ARG A N 1
ATOM 658 C CA . ARG A 1 83 ? -14.572 9.524 24.827 1.00 88.50 83 ARG A CA 1
ATOM 659 C C . ARG A 1 83 ? -13.311 10.018 25.530 1.00 88.50 83 ARG A C 1
ATOM 661 O O . ARG A 1 83 ? -13.401 10.602 26.604 1.00 88.50 83 ARG A O 1
ATOM 668 N N . VAL A 1 84 ? -12.165 9.867 24.872 1.00 85.44 84 VAL A N 1
ATOM 669 C CA . VAL A 1 84 ? -10.865 10.373 25.335 1.00 85.44 84 VAL A CA 1
ATOM 670 C C . VAL A 1 84 ? -10.227 11.271 24.270 1.00 85.44 84 VAL A C 1
ATOM 672 O O . VAL A 1 84 ? -10.583 11.156 23.093 1.00 85.44 84 VAL A O 1
ATOM 675 N N . PRO A 1 85 ? -9.295 12.166 24.641 1.00 84.94 85 PRO A N 1
ATOM 676 C CA . PRO A 1 85 ? -8.475 12.879 23.668 1.00 84.94 85 PRO A CA 1
ATOM 677 C C . PRO A 1 85 ? -7.705 11.905 22.766 1.00 84.94 85 PRO A C 1
ATOM 679 O O . PRO A 1 85 ? -7.126 10.934 23.250 1.00 84.94 85 PRO A O 1
ATOM 682 N N . VAL A 1 86 ? -7.677 12.178 21.460 1.00 82.69 86 VAL A N 1
ATOM 683 C CA . VAL A 1 86 ? -6.953 11.371 20.468 1.00 82.69 86 VAL A CA 1
ATOM 684 C C . VAL A 1 86 ? -5.922 12.251 19.774 1.00 82.69 86 VAL A C 1
ATOM 686 O O . VAL A 1 86 ? -6.254 13.316 19.255 1.00 82.69 86 VAL A O 1
ATOM 689 N N . PHE A 1 87 ? -4.675 11.788 19.733 1.00 81.31 87 PHE A N 1
ATOM 690 C CA . PHE A 1 87 ? -3.583 12.467 19.042 1.00 81.31 87 PHE A CA 1
ATOM 691 C C . PHE A 1 87 ? -3.220 11.700 17.771 1.00 81.31 87 PHE A C 1
ATOM 693 O O . PHE A 1 87 ? -2.975 10.496 17.809 1.00 81.31 87 PHE A O 1
ATOM 700 N N . GLY A 1 88 ? -3.187 12.397 16.635 1.00 78.19 88 GLY A N 1
ATOM 701 C CA . GLY A 1 88 ? -2.738 11.842 15.361 1.00 78.19 88 GLY A CA 1
ATOM 702 C C . GLY A 1 88 ? -1.366 12.391 14.986 1.00 78.19 88 GLY A C 1
ATOM 703 O O . GLY A 1 88 ? -1.219 13.601 14.830 1.00 78.19 88 GLY A O 1
ATOM 704 N N . LEU A 1 89 ? -0.377 11.512 14.814 1.00 78.75 89 LEU A N 1
ATOM 705 C CA . LEU A 1 89 ? 0.982 11.874 14.407 1.00 78.75 89 LEU A CA 1
ATOM 706 C C . LEU A 1 89 ? 1.284 11.333 13.011 1.00 78.75 89 LEU A C 1
ATOM 708 O O . LEU A 1 89 ? 0.958 10.188 12.690 1.00 78.75 89 LEU A O 1
ATOM 712 N N . GLY A 1 90 ? 1.931 12.149 12.179 1.00 65.56 90 GLY A N 1
ATOM 713 C CA . GLY A 1 90 ? 2.273 11.736 10.831 1.00 65.56 90 GLY A CA 1
ATOM 714 C C . GLY A 1 90 ? 3.305 12.595 10.122 1.00 65.56 90 GLY A C 1
ATOM 715 O O . GLY A 1 90 ? 3.281 13.812 10.224 1.00 65.56 90 GLY A O 1
ATOM 716 N N . ILE A 1 91 ? 4.166 11.938 9.344 1.00 62.81 91 ILE A N 1
ATOM 717 C CA . ILE A 1 91 ? 5.255 12.558 8.572 1.00 62.81 91 ILE A CA 1
ATOM 718 C C . ILE A 1 91 ? 4.939 12.744 7.077 1.00 62.81 91 ILE A C 1
ATOM 720 O O . ILE A 1 91 ? 5.778 13.217 6.322 1.00 62.81 91 ILE A O 1
ATOM 724 N N . ALA A 1 92 ? 3.746 12.354 6.617 1.00 57.88 92 ALA A N 1
ATOM 725 C CA . ALA A 1 92 ? 3.359 12.419 5.208 1.00 57.88 92 ALA A CA 1
ATOM 726 C C . ALA A 1 92 ? 1.994 13.095 5.041 1.00 57.88 92 ALA A C 1
ATOM 728 O O . ALA A 1 92 ? 1.063 12.813 5.803 1.00 57.88 92 ALA A O 1
ATOM 729 N N . CYS A 1 93 ? 1.833 13.911 3.990 1.00 53.12 93 CYS A N 1
ATOM 730 C CA . CYS A 1 93 ? 0.618 14.708 3.766 1.00 53.12 93 CYS A CA 1
ATOM 731 C C . CYS A 1 93 ? -0.675 13.878 3.567 1.00 53.12 93 CYS A C 1
ATOM 733 O O . CYS A 1 93 ? -1.757 14.441 3.493 1.00 53.12 93 CYS A O 1
ATOM 735 N N . ARG A 1 94 ? -0.622 12.538 3.516 1.00 50.88 94 ARG A N 1
ATOM 736 C CA . ARG A 1 94 ? -1.821 11.671 3.454 1.00 50.88 94 ARG A CA 1
ATOM 737 C C . ARG A 1 94 ? -2.242 11.054 4.788 1.00 50.88 94 ARG A C 1
ATOM 739 O O . ARG A 1 94 ? -3.305 10.445 4.865 1.00 50.88 94 ARG A O 1
ATOM 746 N N . ILE A 1 95 ? -1.496 11.301 5.865 1.00 55.22 95 ILE A N 1
ATOM 747 C CA . ILE A 1 95 ? -1.940 10.975 7.232 1.00 55.22 95 ILE A CA 1
ATOM 748 C C . ILE A 1 95 ? -3.100 11.887 7.670 1.00 55.22 95 ILE A C 1
ATOM 750 O O . ILE A 1 95 ? -3.814 11.583 8.614 1.00 55.22 95 ILE A O 1
ATOM 754 N N . TRP A 1 96 ? -3.400 12.940 6.911 1.00 49.34 96 TRP A N 1
ATOM 755 C CA . TRP A 1 96 ? -4.514 13.852 7.157 1.00 49.34 96 TRP A CA 1
ATOM 756 C C . TRP A 1 96 ? -5.860 13.129 7.216 1.00 49.34 96 TRP A C 1
ATOM 758 O O . TRP A 1 96 ? -6.690 13.457 8.051 1.00 49.34 96 TRP A O 1
ATOM 768 N N . ALA A 1 97 ? -6.061 12.089 6.403 1.00 50.12 97 ALA A N 1
ATOM 769 C CA . ALA A 1 97 ? -7.273 11.273 6.433 1.00 50.12 97 ALA A CA 1
ATOM 770 C C . ALA A 1 97 ? -7.426 10.438 7.720 1.00 50.12 97 ALA A C 1
ATOM 772 O O . ALA A 1 97 ? -8.557 10.150 8.111 1.00 50.12 97 ALA A O 1
ATOM 773 N N . PHE A 1 98 ? -6.307 10.064 8.350 1.00 50.28 98 PHE A N 1
ATOM 774 C CA . PHE A 1 98 ? -6.229 9.393 9.650 1.00 50.28 98 PHE A CA 1
ATOM 775 C C . PHE A 1 98 ? -6.377 10.412 10.791 1.00 50.28 98 PHE A C 1
ATOM 777 O O . PHE A 1 98 ? -7.248 10.257 11.643 1.00 50.28 98 PHE A O 1
ATOM 784 N N . CYS A 1 99 ? -5.618 11.513 10.759 1.00 51.91 99 CYS A N 1
ATOM 785 C CA . CYS A 1 99 ? -5.693 12.574 11.766 1.00 51.91 99 CYS A CA 1
ATOM 786 C C . CYS A 1 99 ? -7.065 13.258 11.795 1.00 51.91 99 CYS A C 1
ATOM 788 O O . CYS A 1 99 ? -7.563 13.564 12.869 1.00 51.91 99 CYS A O 1
ATOM 790 N N . ALA A 1 100 ? -7.725 13.443 10.649 1.00 50.75 100 ALA A N 1
ATOM 791 C CA . ALA A 1 100 ? -9.082 13.986 10.598 1.00 50.75 100 ALA A CA 1
ATOM 792 C C . ALA A 1 100 ? -10.107 13.076 11.298 1.00 50.75 100 ALA A C 1
ATOM 794 O O . ALA A 1 100 ? -11.091 13.576 11.830 1.00 50.75 100 ALA A O 1
ATOM 795 N N . CYS A 1 101 ? -9.869 11.759 11.340 1.00 42.25 101 CYS A N 1
ATOM 796 C CA . CYS A 1 101 ? -10.723 10.807 12.055 1.00 42.25 101 CYS A CA 1
ATOM 797 C C . CYS A 1 101 ? -10.510 10.884 13.581 1.00 42.25 101 CYS A C 1
ATOM 799 O O . CYS A 1 101 ? -11.464 10.749 14.342 1.00 42.25 101 CYS A O 1
ATOM 801 N N . ALA A 1 102 ? -9.286 11.197 14.025 1.00 40.59 102 ALA A N 1
ATOM 802 C CA . ALA A 1 102 ? -8.975 11.489 15.428 1.00 40.59 102 ALA A CA 1
ATOM 803 C C . ALA A 1 102 ? -9.600 12.810 15.926 1.00 40.59 102 ALA A C 1
ATOM 805 O O . ALA A 1 102 ? -9.864 12.960 17.117 1.00 40.59 102 ALA A O 1
ATOM 806 N N . ILE A 1 103 ? -9.905 13.754 15.026 1.00 44.00 103 ILE A N 1
ATOM 807 C CA . ILE A 1 103 ? -10.595 15.014 15.346 1.00 44.00 103 ILE A CA 1
ATOM 808 C C . ILE A 1 103 ? -12.117 14.783 15.333 1.00 44.00 103 ILE A C 1
ATOM 810 O O . ILE A 1 103 ? -12.880 15.417 14.604 1.00 44.00 103 ILE A O 1
ATOM 814 N N . LEU A 1 104 ? -12.610 13.868 16.166 1.00 33.38 104 LEU A N 1
ATOM 815 C CA . LEU A 1 104 ? -14.037 13.821 16.487 1.00 33.38 104 LEU A CA 1
ATOM 816 C C . LEU A 1 104 ? -14.349 14.942 17.485 1.00 33.38 104 LEU A C 1
ATOM 818 O O . LEU A 1 104 ? -14.307 14.728 18.694 1.00 33.38 104 LEU A O 1
ATOM 822 N N . ARG A 1 105 ? -14.641 16.140 16.946 1.00 33.19 105 ARG A N 1
ATOM 823 C CA . ARG A 1 105 ? -15.185 17.349 17.610 1.00 33.19 105 ARG A CA 1
ATOM 824 C C . ARG A 1 105 ? -15.057 17.340 19.145 1.00 33.19 105 ARG A C 1
ATOM 826 O O . ARG A 1 105 ? -15.963 16.839 19.822 1.00 33.19 105 ARG A O 1
ATOM 833 N N . PRO A 1 106 ? -14.008 17.958 19.710 1.00 32.25 106 PRO A N 1
ATOM 834 C CA . PRO A 1 106 ? -14.083 18.435 21.075 1.00 32.25 106 PRO A CA 1
ATOM 835 C C . PRO A 1 106 ? -15.142 19.537 21.099 1.00 32.25 106 PRO A C 1
ATOM 837 O O . PRO A 1 106 ? -15.138 20.448 20.264 1.00 32.25 106 PRO A O 1
ATOM 840 N N . SER A 1 107 ? -16.066 19.470 22.048 1.00 33.00 107 SER A N 1
ATOM 841 C CA . SER A 1 107 ? -16.799 20.651 22.482 1.00 33.00 107 SER A CA 1
ATOM 842 C C . SER A 1 107 ? -15.779 21.751 22.788 1.00 33.00 107 SER A C 1
ATOM 844 O O . SER A 1 107 ? -15.031 21.636 23.750 1.00 33.00 107 SER A O 1
ATOM 846 N N . ARG A 1 108 ? -15.709 22.765 21.918 1.00 34.19 108 ARG A N 1
ATOM 847 C CA . ARG A 1 108 ? -15.059 24.072 22.114 1.00 34.19 108 ARG A CA 1
ATOM 848 C C . ARG A 1 108 ? -13.910 24.086 23.138 1.00 34.19 108 ARG A C 1
ATOM 850 O O . ARG A 1 108 ? -14.114 24.571 24.248 1.00 34.19 108 ARG A O 1
ATOM 857 N N . ARG A 1 109 ? -12.721 23.618 22.744 1.00 35.16 109 ARG A N 1
ATOM 858 C CA . ARG A 1 109 ? -11.384 24.168 23.073 1.00 35.16 109 ARG A CA 1
ATOM 859 C C . ARG A 1 109 ? -10.313 23.114 22.753 1.00 35.16 109 ARG A C 1
ATOM 861 O O . ARG A 1 109 ? -10.511 21.933 22.992 1.00 35.16 109 ARG A O 1
ATOM 868 N N . THR A 1 110 ? -9.218 23.590 22.159 1.00 33.19 110 THR A N 1
ATOM 869 C CA . THR A 1 110 ? -7.948 22.897 21.867 1.00 33.19 110 THR A CA 1
ATOM 870 C C . THR A 1 110 ? -7.995 21.692 20.920 1.00 33.19 110 THR A C 1
ATOM 872 O O . THR A 1 110 ? -7.976 20.540 21.337 1.00 33.19 110 THR A O 1
ATOM 875 N N . ALA A 1 111 ? -7.932 21.979 19.620 1.00 36.38 111 ALA A N 1
ATOM 876 C CA . ALA A 1 111 ? -7.176 21.156 18.681 1.00 36.38 111 ALA A CA 1
ATOM 877 C C . ALA A 1 111 ? -5.915 21.953 18.317 1.00 36.38 111 ALA A C 1
ATOM 879 O O . ALA A 1 111 ? -6.027 23.020 17.716 1.00 36.38 111 ALA A O 1
ATOM 880 N N . SER A 1 112 ? -4.735 21.489 18.727 1.00 29.94 112 SER A N 1
ATOM 881 C CA . SER A 1 112 ? -3.460 22.015 18.234 1.00 29.94 112 SER A CA 1
ATOM 882 C C . SER A 1 112 ? -2.951 21.097 17.128 1.00 29.94 112 SER A C 1
ATOM 884 O O . SER A 1 112 ? -2.964 19.872 17.249 1.00 29.94 112 SER A O 1
ATOM 886 N N . TRP A 1 113 ? -2.556 21.706 16.015 1.00 37.19 113 TRP A N 1
ATOM 887 C CA . TRP A 1 113 ? -2.038 21.025 14.838 1.00 37.19 113 TRP A CA 1
ATOM 888 C C . TRP A 1 113 ? -0.571 21.421 14.675 1.00 37.19 113 TRP A C 1
ATOM 890 O O . TRP A 1 113 ? -0.252 22.607 14.730 1.00 37.19 113 TRP A O 1
ATOM 900 N N . VAL A 1 114 ? 0.319 20.447 14.489 1.00 31.91 114 VAL A N 1
ATOM 901 C CA . VAL A 1 114 ? 1.726 20.689 14.144 1.00 31.91 114 VAL A CA 1
ATOM 902 C C . VAL A 1 114 ? 2.035 19.858 12.906 1.00 31.91 114 VAL A C 1
ATOM 904 O O . VAL A 1 114 ? 2.060 18.631 12.959 1.00 31.91 114 VAL A O 1
ATOM 907 N N . GLY A 1 115 ? 2.238 20.533 11.780 1.00 33.16 115 GLY A N 1
ATOM 908 C CA . GLY A 1 115 ? 2.638 19.924 10.520 1.00 33.16 115 GLY A CA 1
ATOM 909 C C . GLY A 1 115 ? 2.990 21.001 9.501 1.00 33.16 115 GLY A C 1
ATOM 910 O O . GLY A 1 115 ? 2.436 22.092 9.521 1.00 33.16 115 GLY A O 1
ATOM 911 N N . ASN A 1 116 ? 3.938 20.717 8.620 1.00 31.45 116 ASN A N 1
ATOM 912 C CA . ASN A 1 116 ? 4.332 21.612 7.540 1.00 31.45 116 ASN A CA 1
ATOM 913 C C . ASN A 1 116 ? 4.080 20.846 6.232 1.00 31.45 116 ASN A C 1
ATOM 915 O O . ASN A 1 116 ? 4.813 19.917 5.908 1.00 31.45 116 ASN A O 1
ATOM 919 N N . CYS A 1 117 ? 2.997 21.164 5.522 1.00 35.31 117 CYS A N 1
ATOM 920 C CA . CYS A 1 117 ? 2.779 20.746 4.133 1.00 35.31 117 CYS A CA 1
ATOM 921 C C . CYS A 1 117 ? 2.315 22.000 3.387 1.00 35.31 117 CYS A C 1
ATOM 923 O O . CYS A 1 117 ? 1.149 22.384 3.486 1.00 35.31 117 CYS A O 1
ATOM 925 N N . HIS A 1 118 ? 3.242 22.665 2.696 1.00 32.00 118 HIS A N 1
ATOM 926 C CA . HIS A 1 118 ? 2.925 23.782 1.813 1.00 32.00 118 HIS A CA 1
ATOM 927 C C . HIS A 1 118 ? 1.880 23.355 0.769 1.00 32.00 118 HIS A C 1
ATOM 929 O O . HIS A 1 118 ? 2.056 22.371 0.055 1.00 32.00 118 HIS A O 1
ATOM 935 N N . GLU A 1 119 ? 0.793 24.124 0.726 1.00 39.03 119 GLU A N 1
ATOM 936 C CA . GLU A 1 119 ? -0.002 24.443 -0.463 1.00 39.03 119 GLU A CA 1
ATOM 937 C C . GLU A 1 119 ? -0.411 23.279 -1.379 1.00 39.03 119 GLU A C 1
ATOM 939 O O . GLU A 1 119 ? 0.176 23.048 -2.433 1.00 39.03 119 GLU A O 1
ATOM 944 N N . ARG A 1 120 ? -1.523 22.618 -1.031 1.00 31.38 120 ARG A N 1
ATOM 945 C CA . ARG A 1 120 ? -2.584 22.228 -1.986 1.00 31.38 120 ARG A CA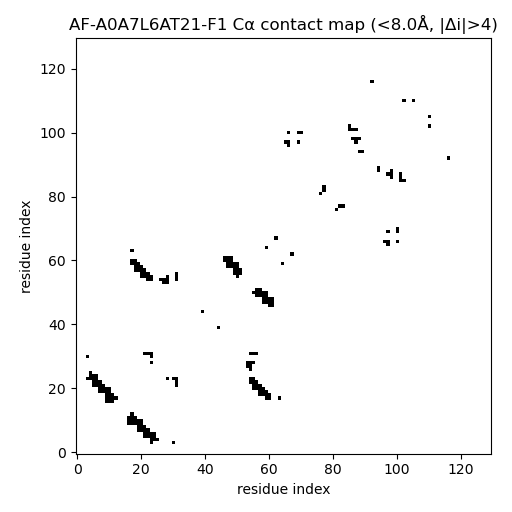 1
ATOM 946 C C . ARG A 1 120 ? -3.798 21.675 -1.235 1.00 31.38 120 ARG A C 1
ATOM 948 O O . ARG A 1 120 ? -4.055 20.478 -1.197 1.00 31.38 120 ARG A O 1
ATOM 955 N N . ALA A 1 121 ? -4.560 22.585 -0.637 1.00 36.53 121 ALA A N 1
ATOM 956 C CA . ALA A 1 121 ? -5.927 22.335 -0.189 1.00 36.53 121 ALA A CA 1
ATOM 957 C C . ALA A 1 121 ? -6.846 23.411 -0.786 1.00 36.53 121 ALA A C 1
ATOM 959 O O . ALA A 1 121 ? -7.433 24.226 -0.080 1.00 36.53 121 ALA A O 1
ATOM 960 N N . ALA A 1 122 ? -6.939 23.447 -2.117 1.00 33.19 122 ALA A N 1
ATOM 961 C CA . ALA A 1 122 ? -8.067 24.088 -2.778 1.00 33.19 122 ALA A CA 1
ATOM 962 C C . ALA A 1 122 ? -9.278 23.167 -2.573 1.00 33.19 122 ALA A C 1
ATOM 964 O O . ALA A 1 122 ? -9.404 22.161 -3.266 1.00 33.19 122 ALA A O 1
ATOM 965 N N . GLY A 1 123 ? -10.108 23.449 -1.563 1.00 32.59 123 GLY A N 1
ATOM 966 C CA . GLY A 1 123 ? -11.363 22.712 -1.387 1.00 32.59 123 GLY A CA 1
ATOM 967 C C . GLY A 1 123 ? -11.942 22.557 0.020 1.00 32.59 123 GLY A C 1
ATOM 968 O O . GLY A 1 123 ? -12.736 21.645 0.199 1.00 32.59 123 GLY A O 1
ATOM 969 N N . PHE A 1 124 ? -11.606 23.389 1.013 1.00 30.84 124 PHE A N 1
ATOM 970 C CA . PHE A 1 124 ? -12.405 23.493 2.249 1.00 30.84 124 PHE A CA 1
ATOM 971 C C . PHE A 1 124 ? -12.455 24.958 2.720 1.00 30.84 124 PHE A C 1
ATOM 973 O O . PHE A 1 124 ? -11.445 25.656 2.588 1.00 30.84 124 PHE A O 1
ATOM 980 N N . PRO A 1 125 ? -13.608 25.465 3.206 1.00 32.22 125 PRO A N 1
ATOM 981 C CA . PRO A 1 125 ? -13.783 26.880 3.512 1.00 32.22 125 PRO A CA 1
ATOM 982 C C . PRO A 1 125 ? -12.775 27.336 4.566 1.00 32.22 125 PRO A C 1
ATOM 984 O O . PRO A 1 125 ? -12.638 26.717 5.623 1.00 32.22 125 PRO A O 1
ATOM 987 N N . ARG A 1 126 ? -12.086 28.448 4.276 1.00 33.22 126 ARG A N 1
ATOM 988 C CA . ARG A 1 126 ? -11.341 29.202 5.285 1.00 33.22 126 ARG A CA 1
ATOM 989 C C . ARG A 1 126 ? -12.324 29.580 6.391 1.00 33.22 126 ARG A C 1
ATOM 991 O O . ARG A 1 126 ? -13.181 30.434 6.186 1.00 33.22 126 ARG A O 1
ATOM 998 N N . LEU A 1 127 ? -12.182 28.974 7.563 1.00 30.81 127 LEU A N 1
ATOM 999 C CA . LEU A 1 127 ? -12.681 29.568 8.795 1.00 30.81 127 LEU A CA 1
ATOM 1000 C C . LEU A 1 127 ? -11.682 30.654 9.192 1.00 30.81 127 LEU A C 1
ATOM 1002 O O . LEU A 1 127 ? -10.678 30.398 9.849 1.00 30.81 127 LEU A O 1
ATOM 1006 N N . VAL A 1 128 ? -11.943 31.858 8.689 1.00 40.03 128 VAL A N 1
ATOM 1007 C CA . VAL A 1 128 ? -11.478 33.102 9.301 1.00 40.03 128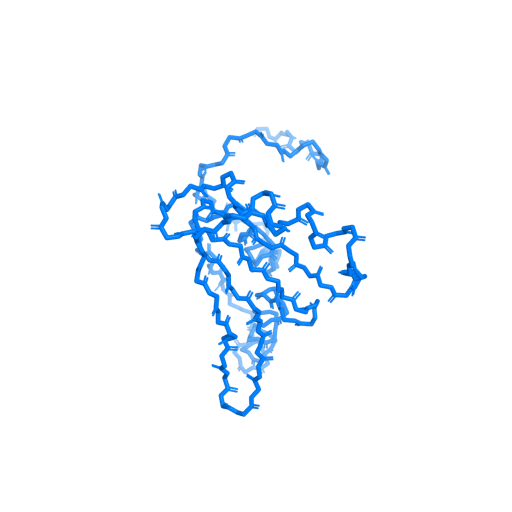 VAL A CA 1
ATOM 1008 C C . VAL A 1 128 ? -12.425 33.426 10.456 1.00 40.03 128 VAL A C 1
ATOM 1010 O O . VAL A 1 128 ? -13.625 33.160 10.342 1.00 40.03 128 VAL A O 1
ATOM 1013 N N . SER A 1 129 ? -11.871 34.070 11.487 1.00 28.19 129 SER A N 1
ATOM 1014 C CA . SER A 1 129 ? -12.481 34.956 12.505 1.00 28.19 129 SER A CA 1
ATOM 1015 C C . SER A 1 129 ? -12.242 34.419 13.922 1.00 28.19 129 SER A C 1
ATOM 1017 O O . SER A 1 129 ? -12.519 33.250 14.178 1.00 28.19 129 SER A O 1
ATOM 1019 N N . ALA A 1 130 ? -11.749 35.188 14.891 1.00 34.56 130 ALA A N 1
ATOM 1020 C CA . ALA A 1 130 ? -11.353 36.597 14.970 1.00 34.56 130 ALA A CA 1
ATOM 1021 C C . ALA A 1 130 ? -10.176 36.711 15.955 1.00 34.56 130 ALA A C 1
ATOM 1023 O O . ALA A 1 130 ? -10.024 35.771 16.773 1.00 34.56 130 ALA A O 1
#

Radius of gyration: 18.89 Å; Cα contacts (8 Å, |Δi|>4): 117; chains: 1; bounding box: 36×52×50 Å

Sequence (130 aa):
MLGLSLRGWLEWVEDYAVYLVVKSNASRPEDLQQLLHALRETLDLHGFYIHMNGNNLALLPDPVNKRAAAAEILRRHTAVHGRVPVFGLGIACRIWAFCACAILRPSRRTASWVGNCHERAAGFPRLVSA

pLDDT: mean 75.67, std 25.47, range [28.19, 97.75]

Mean predicted aligned error: 11.99 Å

Organism: NCBI:txid2799669

Nearest PDB structures (foldseek):
  6cj0-assembly1_B  TM=9.167E-01  e=1.707E-08  Pseudomonas aeruginosa
  6upb-assembly2_B  TM=6.638E-01  e=9.780E-02  Salmonella enterica subsp. enterica serovar Typhimurium str. SL1344
  5gvx-assembly1_A  TM=5.231E-01  e=2.784E-01  Mycobacterium tuberculosis H37Rv

Foldseek 3Di:
DLPFAKDKDFDDDVPDRFKIKMFGPVQQLVSVVVVVVVCVVPDDLPQWDWDGDRRITMTGGPVDDPQVVLLVVVVVCCVVPNDDQDDQDDDDPVSCSNRVSSCPDDPDDDDDDDDDDPDDDPDDDPPDDD